Protein AF-K9XNT9-F1 (afdb_monomer_lite)

Secondary structure (DSSP, 8-state):
---TTTT----------GGGTSS--SS---TTTHHHHHHHHHTT-SEEE---HHHHTTTTT-EETTEEEE-HHHHHHHHHHTTSS---

Radius of gyration: 15.67 Å; chains: 1; bounding box: 31×34×38 Å

Sequence (88 aa):
MKDCLRRSRLLTINQKPLNQLLLNLPVEINSKDIPILGGAIAQKCTHLLTGDKKDFGFPFGKRVENVLVVSPKLLAEEMVAKGILNQK

Structure (mmCIF, N/CA/C/O backbone):
data_AF-K9XNT9-F1
#
_entry.id   AF-K9XNT9-F1
#
loop_
_atom_site.group_PDB
_atom_site.id
_atom_site.type_symbol
_atom_site.label_atom_id
_atom_site.label_alt_id
_atom_site.label_comp_id
_atom_site.label_asym_id
_atom_site.label_entity_id
_atom_site.label_seq_id
_atom_site.pdbx_PDB_ins_code
_atom_site.Cartn_x
_atom_site.Cartn_y
_atom_site.Cartn_z
_atom_site.occupancy
_atom_site.B_iso_or_equiv
_atom_site.auth_seq_id
_atom_site.auth_comp_id
_atom_site.auth_asym_id
_atom_site.auth_atom_id
_atom_site.pdbx_PDB_model_num
ATOM 1 N N . MET A 1 1 ? 21.262 -13.614 22.823 1.00 45.97 1 MET A N 1
ATOM 2 C CA . MET A 1 1 ? 20.891 -13.249 21.434 1.00 45.97 1 MET A CA 1
ATOM 3 C C . MET A 1 1 ? 21.111 -14.436 20.483 1.00 45.97 1 MET A C 1
ATOM 5 O O . MET A 1 1 ? 21.891 -14.334 19.549 1.00 45.97 1 MET A O 1
ATOM 9 N N . LYS A 1 2 ? 20.485 -15.598 20.745 1.00 39.12 2 LYS A N 1
ATOM 10 C CA . LYS A 1 2 ? 20.618 -16.811 19.903 1.00 39.12 2 LYS A CA 1
ATOM 11 C C . LYS A 1 2 ? 19.296 -17.576 19.682 1.00 39.12 2 LYS A C 1
ATOM 13 O O . LYS A 1 2 ? 19.284 -18.540 18.931 1.00 39.12 2 LYS A O 1
ATOM 18 N N . ASP A 1 3 ? 18.176 -17.106 20.244 1.00 39.84 3 ASP A N 1
ATOM 19 C CA . ASP A 1 3 ? 16.921 -17.879 20.293 1.00 39.84 3 ASP A CA 1
ATOM 20 C C . ASP A 1 3 ? 15.792 -17.387 19.370 1.00 39.84 3 ASP A C 1
ATOM 22 O O . ASP A 1 3 ? 14.702 -17.950 19.383 1.00 39.84 3 ASP A O 1
ATOM 26 N N . CYS A 1 4 ? 16.023 -16.389 18.510 1.00 39.81 4 CYS A N 1
ATOM 27 C CA . CYS A 1 4 ? 14.958 -15.876 17.631 1.00 39.81 4 CYS A CA 1
ATOM 28 C C . CYS A 1 4 ? 14.690 -16.754 16.388 1.00 39.81 4 CYS A C 1
ATOM 30 O O . CYS A 1 4 ? 13.673 -16.595 15.723 1.00 39.81 4 CYS A O 1
ATOM 32 N N . LEU A 1 5 ? 15.579 -17.702 16.065 1.00 46.09 5 LEU A N 1
ATOM 33 C CA . LEU A 1 5 ? 15.531 -18.464 14.805 1.00 46.09 5 LEU A CA 1
ATOM 34 C C . LEU A 1 5 ? 14.916 -19.870 14.921 1.00 46.09 5 LEU A C 1
ATOM 36 O O . LEU A 1 5 ? 14.853 -20.588 13.930 1.00 46.09 5 LEU A O 1
ATOM 40 N N . ARG A 1 6 ? 14.422 -20.293 16.093 1.00 47.47 6 ARG A N 1
ATOM 41 C CA . ARG A 1 6 ? 13.907 -21.668 16.288 1.00 47.47 6 ARG A CA 1
ATOM 42 C C . ARG A 1 6 ? 12.435 -21.894 15.907 1.00 47.47 6 ARG A C 1
ATOM 44 O O . ARG A 1 6 ? 11.896 -22.959 16.193 1.00 47.47 6 ARG A O 1
ATOM 51 N N . ARG A 1 7 ? 11.768 -20.935 15.255 1.00 48.09 7 ARG A N 1
ATOM 52 C CA . ARG A 1 7 ? 10.365 -21.079 14.804 1.00 48.09 7 ARG A CA 1
ATOM 53 C C . ARG A 1 7 ? 10.102 -20.620 13.368 1.00 48.09 7 ARG A C 1
ATOM 55 O O . ARG A 1 7 ? 8.950 -20.414 13.001 1.00 48.09 7 ARG A O 1
ATOM 62 N N . SER A 1 8 ? 11.120 -20.525 12.517 1.00 42.38 8 SER A N 1
ATOM 63 C CA . SER A 1 8 ? 10.886 -20.484 11.072 1.00 42.38 8 SER A CA 1
ATOM 64 C C . SER A 1 8 ? 10.641 -21.910 10.579 1.00 42.38 8 SER A C 1
ATOM 66 O O . SER A 1 8 ? 11.528 -22.587 10.066 1.00 42.38 8 SER A O 1
ATOM 68 N N . ARG A 1 9 ? 9.402 -22.391 10.741 1.00 41.28 9 ARG A N 1
ATOM 69 C CA . ARG A 1 9 ? 8.893 -23.460 9.879 1.00 41.28 9 ARG A CA 1
ATOM 70 C C . ARG A 1 9 ? 9.065 -22.930 8.460 1.00 41.28 9 ARG A C 1
ATOM 72 O O . ARG A 1 9 ? 8.359 -21.997 8.087 1.00 41.28 9 ARG A O 1
ATOM 79 N N . LEU A 1 10 ? 10.071 -23.434 7.742 1.00 45.44 10 LEU A N 1
ATOM 80 C CA . LEU A 1 10 ? 10.315 -23.105 6.345 1.00 45.44 10 LEU A CA 1
ATOM 81 C C . LEU A 1 10 ? 8.972 -23.261 5.629 1.00 45.44 10 LEU A C 1
ATOM 83 O O . LEU A 1 10 ? 8.464 -24.372 5.485 1.00 45.44 10 LEU A O 1
ATOM 87 N N . LEU A 1 11 ? 8.359 -22.143 5.245 1.00 45.25 11 LEU A N 1
ATOM 88 C CA . LEU A 1 11 ? 7.305 -22.160 4.254 1.00 45.25 11 LEU A CA 1
ATOM 89 C C . LEU A 1 11 ? 8.021 -22.583 2.979 1.00 45.25 11 LEU A C 1
ATOM 91 O O . LEU A 1 11 ? 8.685 -21.774 2.335 1.00 45.25 11 LEU A O 1
ATOM 95 N N . THR A 1 12 ? 7.980 -23.877 2.674 1.00 38.81 12 THR A N 1
ATOM 96 C CA . THR A 1 12 ? 8.398 -24.406 1.382 1.00 38.81 12 THR A CA 1
ATOM 97 C C . THR A 1 12 ? 7.414 -23.855 0.361 1.00 38.81 12 THR A C 1
ATOM 99 O O . THR A 1 12 ? 6.410 -24.478 0.025 1.00 38.81 12 THR A O 1
ATOM 102 N N . ILE A 1 13 ? 7.657 -22.620 -0.074 1.00 52.84 13 ILE A N 1
ATOM 103 C CA . ILE A 1 13 ? 6.995 -22.045 -1.231 1.00 52.84 13 ILE A CA 1
ATOM 104 C C . ILE A 1 13 ? 7.419 -22.946 -2.384 1.00 52.84 13 ILE A C 1
ATOM 106 O O . ILE A 1 13 ? 8.606 -23.105 -2.664 1.00 52.84 13 ILE A O 1
ATOM 110 N N . ASN A 1 14 ? 6.442 -23.608 -2.987 1.00 43.59 14 ASN A N 1
ATOM 111 C CA . ASN A 1 14 ? 6.609 -24.435 -4.166 1.00 43.59 14 ASN A CA 1
ATOM 112 C C . ASN A 1 14 ? 7.027 -23.492 -5.313 1.00 43.59 14 ASN A C 1
ATOM 114 O O . ASN A 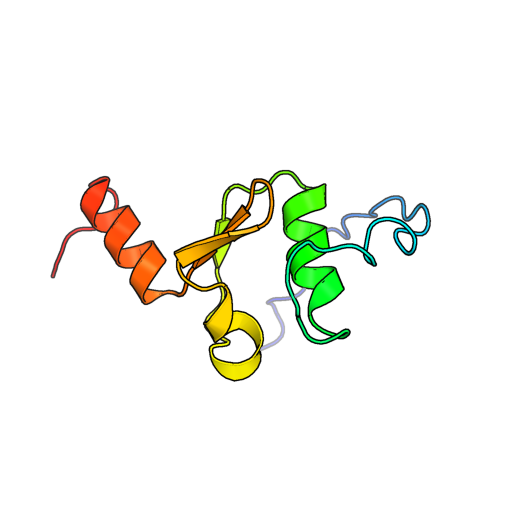1 14 ? 6.182 -22.870 -5.956 1.00 43.59 14 ASN A O 1
ATOM 118 N N . GLN A 1 15 ? 8.334 -23.259 -5.465 1.00 50.81 15 GLN A N 1
ATOM 119 C CA . GLN A 1 15 ? 8.914 -22.282 -6.390 1.00 50.81 15 GLN A CA 1
ATOM 120 C C . GLN A 1 15 ? 8.760 -22.786 -7.833 1.00 50.81 15 GLN A C 1
ATOM 122 O O . GLN A 1 15 ? 9.697 -23.304 -8.435 1.00 50.81 15 GLN A O 1
ATOM 127 N N . LYS A 1 16 ? 7.577 -22.600 -8.428 1.00 47.16 16 LYS A N 1
ATOM 128 C CA . LYS A 1 16 ? 7.515 -22.363 -9.876 1.00 47.16 16 LYS A CA 1
ATOM 129 C C . LYS A 1 16 ? 8.304 -21.070 -10.117 1.00 47.16 16 LYS A C 1
ATOM 131 O O . LYS A 1 16 ? 8.068 -20.123 -9.365 1.00 47.16 16 LYS A O 1
ATOM 136 N N . PRO A 1 17 ? 9.244 -21.001 -11.078 1.00 43.03 17 PRO A N 1
ATOM 137 C CA . PRO A 1 17 ? 10.102 -19.833 -11.221 1.00 43.03 17 PRO A CA 1
ATOM 138 C C . PRO A 1 17 ? 9.234 -18.600 -11.483 1.00 43.03 17 PRO A C 1
ATOM 140 O O . PRO A 1 17 ? 8.680 -18.423 -12.566 1.00 43.03 17 PRO A O 1
ATOM 143 N N . LEU A 1 18 ? 9.112 -17.749 -10.463 1.00 50.84 18 LEU A N 1
ATOM 144 C CA . LEU A 1 18 ? 8.303 -16.530 -10.451 1.00 50.84 18 LEU A CA 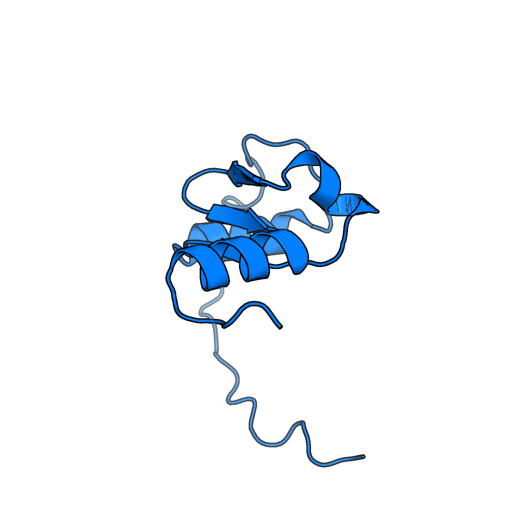1
ATOM 145 C C . LEU A 1 18 ? 8.934 -15.427 -11.323 1.00 50.84 18 LEU A C 1
ATOM 147 O O . LEU A 1 18 ? 8.522 -14.283 -11.267 1.00 50.84 18 LEU A O 1
ATOM 151 N N . ASN A 1 19 ? 9.941 -15.731 -12.142 1.00 47.34 19 ASN A N 1
ATOM 152 C CA . ASN A 1 19 ? 10.655 -14.724 -12.930 1.00 47.34 19 ASN A CA 1
ATOM 153 C C . ASN A 1 19 ? 9.753 -13.994 -13.933 1.00 47.34 19 ASN A C 1
ATOM 155 O O . ASN A 1 19 ? 10.011 -12.842 -14.258 1.00 47.34 19 ASN A O 1
ATOM 159 N N . GLN A 1 20 ? 8.679 -14.633 -14.399 1.00 45.81 20 GLN A N 1
ATOM 160 C CA . GLN A 1 20 ? 7.819 -14.065 -15.439 1.00 45.81 20 GLN A CA 1
ATOM 161 C C . GLN A 1 20 ? 6.703 -13.160 -14.890 1.00 45.81 20 GLN A C 1
ATOM 163 O O . GLN A 1 20 ? 6.188 -12.322 -15.621 1.00 45.81 20 GLN A O 1
ATOM 168 N N . LEU A 1 21 ? 6.359 -13.285 -13.601 1.00 51.19 21 LEU A N 1
ATOM 169 C CA . LEU A 1 21 ? 5.369 -12.429 -12.927 1.00 51.19 21 LEU A CA 1
ATOM 170 C C . LEU A 1 21 ? 5.982 -11.151 -12.338 1.00 51.19 21 LEU A C 1
ATOM 172 O O . LEU A 1 21 ? 5.258 -10.209 -12.040 1.00 51.19 21 LEU A O 1
ATOM 176 N N . LEU A 1 22 ? 7.303 -11.122 -12.157 1.00 52.62 22 LEU A N 1
ATOM 177 C CA . LEU A 1 22 ? 7.999 -10.042 -11.461 1.00 52.62 22 LEU A CA 1
ATOM 178 C C . LEU A 1 22 ? 8.284 -8.817 -12.345 1.00 52.62 22 LEU A C 1
ATOM 180 O O . LEU A 1 22 ? 8.486 -7.732 -11.819 1.00 52.62 22 LEU A O 1
ATOM 184 N N . LEU A 1 23 ? 8.307 -8.951 -13.671 1.00 55.69 23 LEU A N 1
ATOM 185 C CA . LEU A 1 23 ? 8.973 -7.952 -14.517 1.00 55.69 23 LEU A CA 1
ATOM 186 C C . LEU A 1 23 ? 8.101 -6.778 -14.988 1.00 55.69 23 LEU A C 1
ATOM 188 O O . LEU A 1 23 ? 8.659 -5.772 -15.410 1.00 55.69 23 LEU A O 1
ATOM 192 N N . ASN A 1 24 ? 6.772 -6.852 -14.862 1.00 63.34 24 ASN A N 1
ATOM 193 C CA . ASN A 1 24 ? 5.870 -5.805 -15.361 1.00 63.34 24 ASN A CA 1
ATOM 194 C C . ASN A 1 24 ? 5.042 -5.179 -14.232 1.00 63.34 24 ASN A C 1
ATOM 196 O O . ASN A 1 24 ? 3.813 -5.217 -14.249 1.00 63.34 24 ASN A O 1
ATOM 200 N N . LEU A 1 25 ? 5.712 -4.610 -13.231 1.00 71.00 25 LEU A N 1
ATOM 201 C CA . LEU A 1 25 ? 5.044 -3.721 -12.281 1.00 71.00 25 LEU A CA 1
ATOM 202 C C . LEU A 1 25 ? 4.649 -2.419 -13.003 1.00 71.00 25 LEU A C 1
ATOM 204 O O . LEU A 1 25 ? 5.483 -1.856 -13.711 1.00 71.00 25 LEU A O 1
ATOM 208 N N . PRO A 1 26 ? 3.433 -1.879 -12.801 1.00 75.88 26 PRO A N 1
ATOM 209 C CA . PRO A 1 26 ? 3.008 -0.608 -13.401 1.00 75.88 26 PRO A CA 1
ATOM 210 C C . PRO A 1 26 ? 3.653 0.614 -12.712 1.00 75.88 26 PRO A C 1
ATOM 212 O O . PRO A 1 26 ? 3.099 1.712 -12.717 1.00 75.88 26 PRO A O 1
ATOM 215 N N . VAL A 1 27 ? 4.806 0.423 -12.067 1.00 81.69 27 VAL A N 1
ATOM 216 C CA . VAL A 1 27 ? 5.558 1.447 -11.348 1.00 81.69 27 VAL A CA 1
ATOM 217 C C . VAL A 1 27 ? 7.050 1.229 -11.564 1.00 81.69 27 VAL A C 1
ATOM 219 O O . VAL A 1 27 ? 7.541 0.103 -11.510 1.00 81.69 27 VAL A O 1
ATOM 222 N N . GLU A 1 28 ? 7.770 2.323 -11.788 1.00 84.56 28 GLU A N 1
ATOM 223 C CA . GLU A 1 28 ? 9.225 2.307 -11.840 1.00 84.56 28 GLU A CA 1
ATOM 224 C C . GLU A 1 28 ? 9.776 2.112 -10.422 1.00 84.56 28 GLU A C 1
ATOM 226 O O . GLU A 1 28 ? 9.558 2.935 -9.529 1.00 84.56 28 GLU A O 1
ATOM 231 N N . ILE A 1 29 ? 10.445 0.983 -10.200 1.00 84.62 29 ILE A N 1
ATOM 232 C CA . ILE A 1 29 ? 11.081 0.630 -8.933 1.00 84.62 29 ILE A CA 1
ATOM 233 C C . ILE A 1 29 ? 12.391 -0.106 -9.218 1.00 84.62 29 ILE A C 1
ATOM 235 O O . ILE A 1 29 ? 12.523 -0.774 -10.247 1.00 84.62 29 ILE A O 1
ATOM 239 N N . ASN A 1 30 ? 13.371 0.004 -8.320 1.00 86.19 30 ASN A N 1
ATOM 240 C CA . ASN A 1 30 ? 14.648 -0.679 -8.501 1.00 86.19 30 ASN A CA 1
ATOM 241 C C . ASN A 1 30 ? 14.448 -2.194 -8.620 1.00 86.19 30 ASN A C 1
ATOM 243 O O . ASN A 1 30 ? 13.647 -2.798 -7.904 1.00 86.19 30 ASN A O 1
ATOM 247 N N . SER A 1 31 ? 15.267 -2.833 -9.453 1.00 84.50 31 SER A N 1
ATOM 248 C CA . SER A 1 31 ? 15.194 -4.276 -9.711 1.00 84.50 31 SER A CA 1
ATOM 249 C C . SER A 1 31 ? 15.289 -5.141 -8.450 1.00 84.50 31 SER A C 1
ATOM 251 O O . SER A 1 31 ? 14.662 -6.196 -8.376 1.00 84.50 31 SER A O 1
ATOM 253 N N . LYS A 1 32 ? 16.026 -4.681 -7.432 1.00 85.88 32 LYS A N 1
ATOM 254 C CA . LYS A 1 32 ? 16.149 -5.360 -6.132 1.00 85.88 32 LYS A CA 1
ATOM 255 C C . LYS A 1 32 ? 14.848 -5.366 -5.313 1.00 85.88 32 LYS A C 1
ATOM 257 O O . LYS A 1 32 ? 14.659 -6.256 -4.490 1.00 85.88 32 LYS A O 1
ATOM 262 N N . ASP A 1 33 ? 13.965 -4.399 -5.546 1.00 89.81 33 ASP A N 1
ATOM 263 C CA . ASP A 1 33 ? 12.752 -4.154 -4.758 1.00 89.81 33 ASP A CA 1
ATOM 264 C C . ASP A 1 33 ? 11.499 -4.745 -5.424 1.00 89.81 33 ASP A C 1
ATOM 266 O O . ASP A 1 33 ? 10.497 -5.021 -4.759 1.00 89.81 33 ASP A O 1
ATOM 270 N N . ILE A 1 34 ? 11.584 -5.034 -6.727 1.00 89.12 34 ILE A N 1
ATOM 271 C CA . ILE A 1 34 ? 10.594 -5.792 -7.501 1.00 89.12 34 ILE A CA 1
ATOM 272 C C . ILE A 1 34 ? 10.090 -7.055 -6.773 1.00 89.12 34 ILE A C 1
ATOM 274 O O . ILE A 1 34 ? 8.873 -7.201 -6.647 1.00 89.12 34 ILE A O 1
ATOM 278 N N . PRO A 1 35 ? 10.940 -7.975 -6.264 1.00 89.81 35 PRO A N 1
ATOM 279 C CA . PRO A 1 35 ? 10.456 -9.183 -5.590 1.00 89.81 35 PRO A CA 1
ATOM 280 C C . PRO A 1 35 ? 9.667 -8.902 -4.306 1.00 89.81 35 PRO A C 1
ATOM 282 O O . PRO A 1 35 ? 8.802 -9.697 -3.942 1.00 89.81 35 PRO A O 1
ATOM 285 N N . ILE A 1 36 ? 9.915 -7.773 -3.638 1.00 92.25 36 ILE A N 1
ATOM 286 C CA . ILE A 1 36 ? 9.196 -7.382 -2.419 1.00 92.25 36 ILE A CA 1
ATOM 287 C C . ILE A 1 36 ? 7.763 -6.975 -2.780 1.00 92.25 36 ILE A C 1
ATOM 289 O O . ILE A 1 36 ? 6.799 -7.525 -2.241 1.00 92.25 36 ILE A O 1
ATOM 293 N N . LEU A 1 37 ? 7.615 -6.048 -3.732 1.00 90.62 37 LEU A N 1
ATOM 294 C CA . LEU A 1 37 ? 6.304 -5.566 -4.169 1.00 90.62 37 LEU A CA 1
ATOM 295 C C . LEU A 1 37 ? 5.528 -6.642 -4.939 1.00 90.62 37 LEU A C 1
ATOM 297 O O . LEU A 1 37 ? 4.349 -6.873 -4.668 1.00 90.62 37 LEU A O 1
ATOM 301 N N . GLY A 1 38 ? 6.203 -7.358 -5.837 1.00 90.25 38 GLY A N 1
ATOM 302 C CA . GLY A 1 38 ? 5.635 -8.476 -6.584 1.00 90.25 38 GLY A CA 1
ATOM 303 C C . GLY A 1 38 ? 5.173 -9.613 -5.672 1.00 90.25 38 GLY A C 1
ATOM 304 O O . GLY A 1 38 ? 4.106 -10.178 -5.898 1.00 90.25 38 GLY A O 1
ATOM 305 N N . GLY A 1 39 ? 5.908 -9.903 -4.593 1.00 89.69 39 GLY A N 1
ATOM 306 C CA . GLY A 1 39 ? 5.481 -10.859 -3.571 1.00 89.69 39 GLY A CA 1
ATOM 307 C C . GLY A 1 39 ? 4.183 -10.438 -2.876 1.00 89.69 39 GLY A C 1
ATOM 308 O O . GLY A 1 39 ? 3.261 -11.246 -2.762 1.00 89.69 39 GLY A O 1
ATOM 309 N N . ALA A 1 40 ? 4.074 -9.168 -2.474 1.00 93.50 40 ALA A N 1
ATOM 310 C CA . ALA A 1 40 ? 2.858 -8.634 -1.856 1.00 93.50 40 ALA A CA 1
ATOM 311 C C . ALA A 1 40 ? 1.642 -8.711 -2.800 1.00 93.50 40 ALA A C 1
ATOM 313 O O . ALA A 1 40 ? 0.549 -9.098 -2.376 1.00 9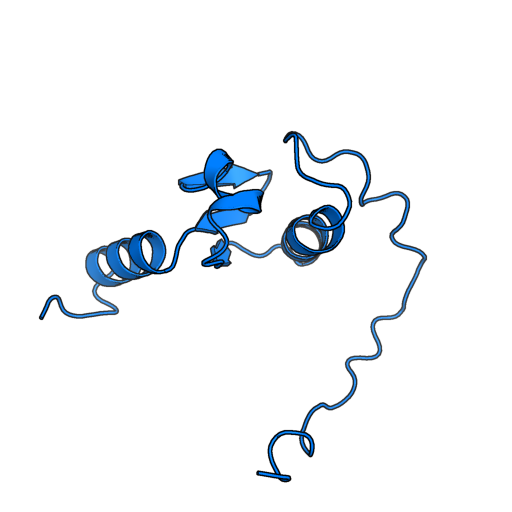3.50 40 ALA A O 1
ATOM 314 N N . ILE A 1 41 ? 1.835 -8.403 -4.086 1.00 91.88 41 ILE A N 1
ATOM 315 C CA . ILE A 1 41 ? 0.789 -8.517 -5.113 1.00 91.88 41 ILE A CA 1
ATOM 316 C C . ILE A 1 41 ? 0.394 -9.984 -5.311 1.00 91.88 41 ILE A C 1
ATOM 318 O O . ILE A 1 41 ? -0.785 -10.324 -5.215 1.00 91.88 41 ILE A O 1
ATOM 322 N N . ALA A 1 42 ? 1.369 -10.877 -5.510 1.00 88.38 42 ALA A N 1
ATOM 323 C CA . ALA A 1 42 ? 1.133 -12.301 -5.748 1.00 88.38 42 ALA A CA 1
ATOM 324 C C . ALA A 1 42 ? 0.394 -12.986 -4.585 1.00 88.38 42 ALA A C 1
ATOM 326 O O . ALA A 1 42 ? -0.397 -13.902 -4.807 1.00 88.38 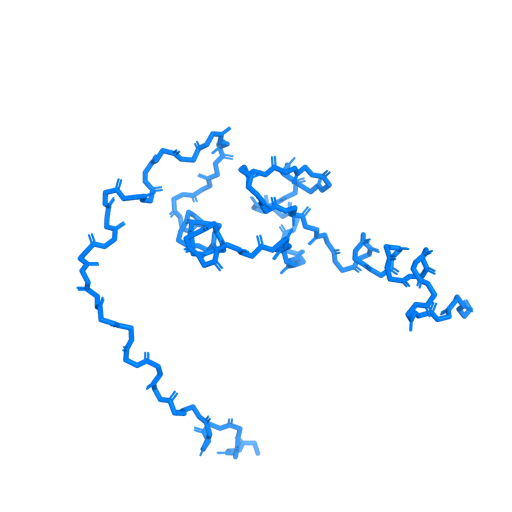42 ALA A O 1
ATOM 327 N N . GLN A 1 43 ? 0.621 -12.529 -3.350 1.00 91.69 43 GLN A N 1
ATOM 328 C CA . GLN A 1 43 ? -0.073 -13.015 -2.153 1.00 91.69 43 GLN A CA 1
ATOM 329 C C . GLN A 1 43 ? -1.374 -12.260 -1.844 1.00 91.69 43 GLN A C 1
ATOM 331 O O . GLN A 1 43 ? -1.989 -12.497 -0.805 1.00 91.69 43 GLN A O 1
ATOM 336 N N . LYS A 1 44 ? -1.824 -11.374 -2.742 1.00 91.69 44 LYS A N 1
ATOM 337 C CA . LYS A 1 44 ? -3.062 -10.592 -2.605 1.00 91.69 44 LYS A CA 1
ATOM 338 C C . LYS A 1 44 ? -3.115 -9.770 -1.311 1.00 91.69 44 LYS A C 1
ATOM 340 O O . LYS A 1 44 ? -4.179 -9.599 -0.714 1.00 91.69 44 LYS A O 1
ATOM 345 N N . CYS A 1 45 ? -1.971 -9.262 -0.859 1.00 95.75 45 CYS A N 1
ATOM 346 C CA . CYS A 1 45 ? -1.916 -8.397 0.312 1.00 95.75 45 CYS A CA 1
ATOM 347 C C . CYS A 1 45 ? -2.687 -7.094 0.058 1.00 95.75 45 CYS A C 1
ATOM 349 O O . CYS A 1 45 ? -2.792 -6.615 -1.069 1.00 95.75 45 CYS A O 1
ATOM 351 N N . THR A 1 46 ? -3.210 -6.488 1.121 1.00 9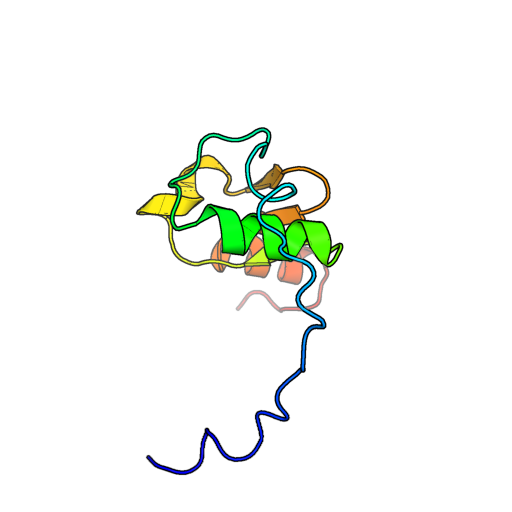6.56 46 THR A N 1
ATOM 352 C CA . THR A 1 46 ? -3.871 -5.177 1.030 1.00 96.56 46 THR A CA 1
ATOM 353 C C . THR A 1 46 ? -2.893 -4.021 1.225 1.00 96.56 46 THR A C 1
ATOM 355 O O . THR A 1 46 ? -3.145 -2.926 0.721 1.00 96.56 46 THR A O 1
ATOM 358 N N . HIS A 1 47 ? -1.780 -4.272 1.923 1.00 97.69 47 HIS A N 1
ATOM 359 C CA . HIS A 1 47 ? -0.768 -3.284 2.287 1.00 97.69 47 HIS A CA 1
ATOM 360 C C . HIS A 1 47 ? 0.644 -3.853 2.142 1.00 97.69 47 HIS A C 1
ATOM 362 O O . HIS A 1 47 ? 0.885 -5.016 2.472 1.00 97.69 47 HIS A O 1
ATOM 368 N N . LEU A 1 48 ? 1.576 -3.002 1.717 1.00 97.19 48 LEU A N 1
ATOM 369 C CA . LEU A 1 48 ? 3.015 -3.191 1.876 1.00 97.19 48 LEU A CA 1
ATOM 370 C C . LEU A 1 48 ? 3.524 -2.106 2.827 1.00 97.19 48 LEU A C 1
ATOM 372 O O . LEU A 1 48 ? 3.615 -0.939 2.450 1.00 97.19 48 LEU A O 1
ATOM 376 N N . LEU A 1 49 ? 3.839 -2.494 4.061 1.00 97.44 49 LEU A N 1
ATOM 377 C CA . LEU A 1 49 ? 4.440 -1.608 5.055 1.00 97.44 49 LEU A CA 1
ATOM 378 C C . LEU A 1 49 ? 5.960 -1.584 4.880 1.00 97.44 49 LEU A C 1
ATOM 380 O O . LEU A 1 49 ? 6.608 -2.621 5.011 1.00 97.44 49 LEU A O 1
ATOM 384 N N . THR A 1 50 ? 6.540 -0.405 4.656 1.00 95.69 50 THR A N 1
ATOM 385 C CA . THR A 1 50 ? 7.999 -0.234 4.644 1.00 95.69 50 THR A CA 1
ATOM 386 C C . THR A 1 50 ? 8.423 1.159 5.106 1.00 95.69 50 THR A C 1
ATOM 388 O O . THR A 1 50 ? 7.769 2.157 4.823 1.00 95.69 50 THR A O 1
ATOM 391 N N . GLY A 1 51 ? 9.536 1.233 5.839 1.00 95.88 51 GLY A N 1
ATOM 392 C CA . GLY A 1 51 ? 10.187 2.497 6.207 1.00 95.88 51 GLY A CA 1
ATOM 393 C C . GLY A 1 51 ? 11.164 3.018 5.149 1.00 95.88 51 GLY A C 1
ATOM 394 O O . GLY A 1 51 ? 11.723 4.100 5.325 1.00 95.88 51 GLY A O 1
ATOM 395 N N . ASP A 1 52 ? 11.387 2.265 4.070 1.00 94.00 52 ASP A N 1
ATOM 396 C CA . ASP A 1 52 ? 12.363 2.608 3.039 1.00 94.00 52 ASP A CA 1
ATOM 397 C C . ASP A 1 52 ? 11.847 3.715 2.115 1.00 94.00 52 ASP A C 1
ATOM 399 O O . ASP A 1 52 ? 11.275 3.487 1.051 1.00 94.00 52 ASP A O 1
ATOM 403 N N . LYS A 1 53 ? 12.054 4.959 2.538 1.00 91.69 53 LYS A N 1
ATOM 404 C CA . LYS A 1 53 ? 11.680 6.132 1.748 1.00 91.69 53 LYS A CA 1
ATOM 405 C C . LYS A 1 53 ? 12.553 6.309 0.503 1.00 91.69 53 LYS A C 1
ATOM 407 O O . LYS A 1 53 ? 12.105 6.952 -0.443 1.00 91.69 53 LYS A O 1
ATOM 412 N N . LYS A 1 54 ? 13.789 5.803 0.503 1.00 91.38 54 LYS A N 1
ATOM 413 C CA . LYS A 1 54 ? 14.707 6.000 -0.623 1.00 91.38 54 LYS A CA 1
ATOM 414 C C . LYS A 1 54 ? 14.201 5.238 -1.841 1.00 91.38 54 LYS A C 1
ATOM 416 O O . LYS A 1 54 ? 14.124 5.821 -2.917 1.00 91.38 54 LYS A O 1
ATOM 421 N N . ASP A 1 55 ? 13.810 3.986 -1.630 1.00 88.38 55 ASP A N 1
ATOM 422 C CA . ASP A 1 55 ? 13.471 3.086 -2.728 1.00 88.38 55 ASP A CA 1
ATOM 423 C C . ASP A 1 55 ? 11.947 2.930 -2.929 1.00 88.38 55 ASP A C 1
ATOM 425 O O . ASP A 1 55 ? 11.491 2.745 -4.055 1.00 88.38 55 ASP A O 1
ATOM 429 N N . PHE A 1 56 ? 11.132 3.114 -1.878 1.00 91.31 56 PHE A N 1
ATOM 430 C CA . PHE A 1 56 ? 9.660 3.048 -1.944 1.00 91.31 56 PHE A CA 1
ATOM 431 C C . PHE A 1 56 ? 8.955 4.386 -1.683 1.00 91.31 56 PHE A C 1
ATOM 433 O O . PHE A 1 56 ? 7.725 4.439 -1.637 1.00 91.31 56 PHE A O 1
ATOM 440 N N . GLY A 1 57 ? 9.687 5.494 -1.544 1.00 86.81 57 GLY A N 1
ATOM 441 C CA . GLY A 1 57 ? 9.077 6.795 -1.255 1.00 86.81 57 GLY A CA 1
ATOM 442 C C . GLY A 1 57 ? 8.097 7.270 -2.331 1.00 86.81 57 GLY A C 1
ATOM 443 O O . GLY A 1 57 ? 7.062 7.844 -2.002 1.00 86.81 57 GLY A O 1
ATOM 444 N N . PHE A 1 58 ? 8.388 7.005 -3.607 1.00 88.50 58 PHE A N 1
ATOM 445 C CA . PHE A 1 58 ? 7.525 7.393 -4.728 1.00 88.50 58 PHE A CA 1
ATOM 446 C C . PHE A 1 58 ? 6.132 6.726 -4.712 1.00 88.50 58 PHE A C 1
ATOM 448 O O . PHE A 1 58 ? 5.142 7.426 -4.976 1.00 88.50 58 PHE A O 1
ATOM 455 N N . PRO A 1 59 ? 6.011 5.415 -4.418 1.00 88.75 59 PRO A N 1
ATOM 456 C CA . PRO A 1 59 ? 4.713 4.764 -4.265 1.00 88.75 59 PRO A CA 1
ATOM 457 C C . PRO A 1 59 ? 4.035 4.949 -2.895 1.00 88.75 59 PRO A C 1
ATOM 459 O O . PRO A 1 59 ? 2.917 4.467 -2.741 1.00 88.75 59 PRO A O 1
ATOM 462 N N . PHE A 1 60 ? 4.621 5.635 -1.904 1.00 94.00 60 PHE A N 1
ATOM 463 C CA . PHE A 1 60 ? 3.937 5.846 -0.616 1.00 94.00 60 PHE A CA 1
ATOM 464 C C . PHE A 1 60 ? 2.566 6.516 -0.776 1.00 94.00 60 PHE A C 1
ATOM 466 O O . PHE A 1 60 ? 2.417 7.520 -1.471 1.00 94.00 60 PHE A O 1
ATOM 473 N N . GLY A 1 61 ? 1.559 5.944 -0.111 1.00 94.06 61 GLY A N 1
ATOM 474 C CA . GLY A 1 61 ? 0.162 6.371 -0.197 1.00 94.06 61 GLY A CA 1
ATOM 475 C C . GLY A 1 61 ? -0.531 5.985 -1.508 1.00 94.06 61 GLY A C 1
ATOM 476 O O . GLY A 1 61 ? -1.709 6.291 -1.677 1.00 94.06 61 GLY A O 1
ATOM 477 N N . LYS A 1 62 ? 0.162 5.308 -2.432 1.00 94.50 62 LYS A N 1
ATOM 478 C CA . LYS A 1 62 ? -0.387 4.864 -3.717 1.00 94.50 62 LYS A CA 1
ATOM 479 C C . LYS A 1 62 ? -0.634 3.363 -3.709 1.00 94.50 62 LYS A C 1
ATOM 481 O O . LYS A 1 62 ? 0.071 2.589 -3.056 1.00 94.50 62 LYS A O 1
ATOM 486 N N . ARG A 1 63 ? -1.648 2.951 -4.471 1.00 94.94 63 ARG A N 1
ATOM 487 C CA . ARG A 1 63 ? -1.878 1.542 -4.779 1.00 94.94 63 ARG A CA 1
ATOM 488 C C . ARG A 1 63 ? -1.089 1.152 -6.019 1.00 94.94 63 ARG A C 1
ATOM 490 O O . ARG A 1 63 ? -1.133 1.858 -7.022 1.00 94.94 63 ARG A O 1
ATOM 497 N N . VAL A 1 64 ? -0.403 0.022 -5.931 1.00 92.50 64 VAL A N 1
ATOM 498 C CA . VAL A 1 64 ? 0.145 -0.700 -7.079 1.00 92.50 64 VAL A CA 1
ATOM 499 C C . VAL A 1 64 ? -0.634 -2.005 -7.142 1.00 92.50 64 VAL A C 1
ATOM 501 O O . VAL A 1 64 ? -0.569 -2.806 -6.207 1.00 92.50 64 VAL A O 1
ATOM 504 N N . GLU A 1 65 ? -1.440 -2.175 -8.190 1.00 91.31 65 GLU A N 1
ATOM 505 C CA . GLU A 1 65 ? -2.470 -3.220 -8.243 1.00 91.31 65 GLU A CA 1
ATOM 506 C C . GLU A 1 65 ? -3.373 -3.172 -6.985 1.00 91.31 65 GLU A C 1
ATOM 508 O O . GLU A 1 65 ? -3.955 -2.135 -6.652 1.00 91.31 65 GLU A O 1
ATOM 513 N N . ASN A 1 66 ? -3.478 -4.276 -6.242 1.00 91.75 66 ASN A N 1
ATOM 514 C CA . ASN A 1 66 ? -4.270 -4.393 -5.015 1.00 91.75 66 ASN A CA 1
ATOM 515 C C . ASN A 1 66 ? -3.531 -3.953 -3.734 1.00 91.75 66 ASN A C 1
ATOM 517 O O . ASN A 1 66 ? -4.143 -3.925 -2.662 1.00 91.75 66 ASN A O 1
ATOM 521 N N . VAL A 1 67 ? -2.245 -3.601 -3.815 1.00 96.25 67 VAL A N 1
ATOM 522 C CA . VAL A 1 67 ? -1.388 -3.346 -2.646 1.00 96.25 67 VAL A CA 1
ATOM 523 C C . VAL A 1 67 ? -1.216 -1.846 -2.421 1.00 96.25 67 VAL A C 1
ATOM 525 O O . VAL A 1 67 ? -0.685 -1.146 -3.279 1.00 96.25 67 VAL A O 1
ATOM 528 N N . LEU A 1 68 ? -1.621 -1.339 -1.252 1.00 97.25 68 LEU A N 1
ATOM 529 C CA . LEU A 1 68 ? -1.307 0.028 -0.820 1.00 97.25 68 LEU A CA 1
ATOM 530 C C . LEU A 1 68 ? 0.096 0.068 -0.200 1.00 97.25 68 LEU A C 1
ATOM 532 O O . LEU A 1 68 ? 0.339 -0.589 0.814 1.00 97.25 68 LEU A O 1
ATOM 536 N N . VAL A 1 69 ? 1.019 0.837 -0.776 1.00 96.62 69 VAL A N 1
ATOM 537 C CA . VAL A 1 69 ? 2.359 0.998 -0.193 1.00 96.62 69 VAL A CA 1
ATOM 538 C C . VAL A 1 69 ? 2.308 2.095 0.869 1.00 96.62 69 VAL A C 1
ATOM 540 O O . VAL A 1 69 ? 1.938 3.234 0.582 1.00 96.62 69 VAL A O 1
ATOM 543 N N . VAL A 1 70 ? 2.671 1.765 2.108 1.00 97.88 70 VAL A N 1
ATOM 544 C CA . VAL A 1 70 ? 2.550 2.667 3.262 1.00 97.88 70 VAL A CA 1
ATOM 545 C C . VAL A 1 70 ? 3.845 2.750 4.058 1.00 97.88 70 VAL A C 1
ATOM 547 O O . VAL A 1 70 ? 4.547 1.761 4.263 1.00 97.88 70 VAL A O 1
ATOM 550 N N . SER A 1 71 ? 4.125 3.951 4.562 1.00 97.50 71 SER A N 1
ATOM 551 C CA . SER A 1 71 ? 5.119 4.149 5.615 1.00 97.50 71 SER A CA 1
ATOM 552 C C . SER A 1 71 ? 4.533 3.788 6.989 1.00 97.50 71 SER A C 1
ATOM 554 O O . SER A 1 71 ? 3.306 3.765 7.132 1.00 97.50 71 SER A O 1
ATOM 556 N N . PRO A 1 72 ? 5.362 3.581 8.033 1.00 96.38 72 PRO A N 1
ATOM 557 C CA . PRO A 1 72 ? 4.865 3.377 9.395 1.00 96.38 72 PRO A CA 1
ATOM 558 C C . PRO A 1 72 ? 3.932 4.489 9.873 1.00 96.38 72 PRO A C 1
ATOM 560 O O . PRO A 1 72 ? 2.934 4.207 10.527 1.00 96.38 72 PRO A O 1
ATOM 563 N N . LYS A 1 73 ? 4.221 5.743 9.498 1.00 95.56 73 LYS A N 1
ATOM 564 C CA . LYS A 1 73 ? 3.368 6.889 9.820 1.00 95.56 73 LYS A CA 1
ATOM 565 C C . LYS A 1 73 ? 1.993 6.766 9.157 1.00 95.56 73 LYS A C 1
ATOM 567 O O . LYS A 1 73 ? 0.993 6.857 9.853 1.00 95.56 73 LYS A O 1
ATOM 572 N N . LEU A 1 74 ? 1.953 6.500 7.848 1.00 96.38 74 LEU A N 1
ATOM 573 C CA . LEU A 1 74 ? 0.694 6.374 7.101 1.00 96.38 74 LEU A CA 1
ATOM 574 C C . LEU A 1 74 ? -0.169 5.221 7.628 1.00 96.38 74 LEU A C 1
ATOM 576 O O . LEU A 1 74 ? -1.373 5.384 7.801 1.00 96.38 74 LEU A O 1
ATOM 580 N N . LEU A 1 75 ? 0.443 4.070 7.929 1.00 97.12 75 LEU A N 1
ATOM 581 C CA . LEU A 1 75 ? -0.297 2.946 8.500 1.00 97.12 75 LEU A CA 1
ATOM 582 C C . LEU A 1 75 ? -0.822 3.274 9.903 1.00 97.12 75 LEU A C 1
ATOM 584 O O . LEU A 1 75 ? -1.959 2.939 10.219 1.00 97.12 75 LEU A O 1
ATOM 588 N N . ALA A 1 76 ? -0.025 3.941 10.743 1.00 96.50 76 ALA A N 1
ATOM 589 C CA . ALA A 1 76 ? -0.470 4.355 12.070 1.00 96.50 76 ALA A CA 1
ATOM 590 C C . ALA A 1 76 ? -1.651 5.338 11.996 1.00 96.50 76 ALA A C 1
ATOM 592 O O . ALA A 1 76 ? -2.624 5.169 12.727 1.00 96.50 76 ALA A O 1
ATOM 593 N N . GLU A 1 77 ? -1.600 6.315 11.087 1.00 96.19 77 GLU A N 1
ATOM 594 C CA . GLU A 1 77 ? -2.702 7.253 10.829 1.00 96.19 77 GLU A CA 1
ATOM 595 C C . GLU A 1 77 ? -3.978 6.516 10.391 1.00 96.19 77 GLU A C 1
ATOM 597 O O . GLU A 1 77 ? -5.058 6.783 10.919 1.00 96.19 77 GLU A O 1
ATOM 602 N N . GLU A 1 78 ? -3.861 5.529 9.498 1.00 95.69 78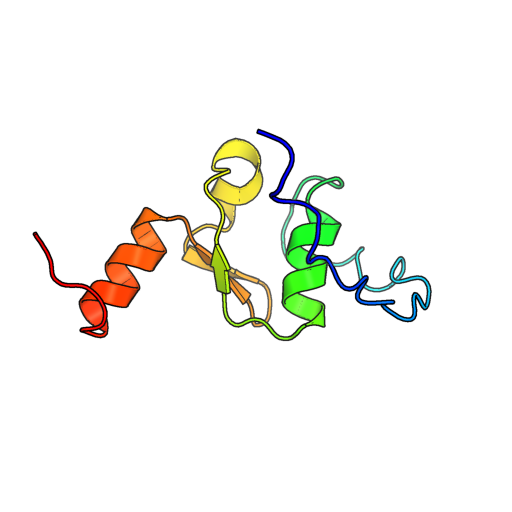 GLU A N 1
ATOM 603 C CA . GLU A 1 78 ? -4.989 4.686 9.087 1.00 95.69 78 GLU A CA 1
ATOM 604 C C . GLU A 1 78 ? -5.555 3.863 10.255 1.00 95.69 78 GLU A C 1
ATOM 606 O O . GLU A 1 78 ? -6.771 3.767 10.431 1.00 95.69 78 GLU A O 1
ATOM 611 N N . MET A 1 79 ? -4.687 3.273 11.078 1.00 96.56 79 MET A N 1
ATOM 612 C CA . MET A 1 79 ? -5.096 2.486 12.242 1.00 96.56 79 MET A CA 1
ATOM 613 C C . MET A 1 79 ? -5.794 3.348 13.298 1.00 96.56 79 MET A C 1
ATOM 615 O O . MET A 1 79 ? -6.751 2.886 13.918 1.00 96.56 79 MET A O 1
ATOM 619 N N . VAL A 1 80 ? -5.361 4.597 13.477 1.00 97.50 80 VAL A N 1
ATOM 620 C CA . VAL A 1 80 ? -6.054 5.585 14.311 1.00 97.50 80 VAL A CA 1
ATOM 621 C C . VAL A 1 80 ? -7.428 5.915 13.734 1.00 97.50 80 VAL A C 1
ATOM 623 O O . VAL A 1 80 ? -8.420 5.856 14.455 1.00 97.50 80 VAL A O 1
ATOM 626 N N . ALA A 1 81 ? -7.514 6.199 12.432 1.00 96.06 81 ALA A N 1
ATOM 627 C CA . ALA A 1 81 ? -8.787 6.496 11.772 1.00 96.06 81 ALA A CA 1
ATOM 628 C C . ALA A 1 81 ? -9.792 5.333 11.876 1.00 96.06 81 ALA A C 1
ATOM 630 O O . ALA A 1 81 ? -11.000 5.551 11.910 1.00 96.06 81 ALA A O 1
ATOM 631 N N . LYS A 1 82 ? -9.293 4.095 11.967 1.00 96.06 82 LYS A N 1
ATOM 632 C CA . LYS A 1 82 ? -10.093 2.879 12.173 1.00 96.06 82 LYS A CA 1
ATOM 633 C C . LYS A 1 82 ? -10.396 2.562 13.643 1.00 96.06 82 LYS A C 1
ATOM 635 O O . LYS A 1 82 ? -11.044 1.553 13.906 1.00 96.06 82 LYS A O 1
ATOM 640 N N . GLY A 1 83 ? -9.914 3.363 14.595 1.00 96.38 83 GLY A N 1
ATOM 641 C CA . GLY A 1 83 ? -10.087 3.118 16.031 1.00 96.38 83 GLY A CA 1
ATOM 642 C C . GLY A 1 83 ? -9.301 1.915 16.567 1.00 96.38 83 GLY A C 1
ATOM 643 O O . GLY A 1 83 ? -9.621 1.400 17.633 1.00 96.38 83 GLY A O 1
ATOM 644 N N . ILE A 1 84 ? -8.287 1.442 15.834 1.00 96.56 84 ILE A N 1
ATOM 645 C CA . ILE A 1 84 ? -7.409 0.337 16.258 1.00 96.56 84 ILE A CA 1
ATOM 646 C C . ILE A 1 84 ? -6.324 0.856 17.207 1.00 96.56 84 ILE A C 1
ATOM 648 O O . ILE A 1 84 ? -5.955 0.180 18.167 1.00 96.56 84 ILE A O 1
ATOM 652 N N . LEU A 1 85 ? -5.794 2.049 16.928 1.00 94.88 85 LEU A N 1
ATOM 653 C CA . LEU A 1 85 ? -4.830 2.739 17.783 1.00 94.88 85 LEU A CA 1
ATOM 654 C C . LEU A 1 85 ? -5.456 4.016 18.344 1.00 94.88 85 LEU A C 1
ATOM 656 O O . LEU A 1 85 ? -6.209 4.701 17.659 1.00 94.88 85 LEU A O 1
ATOM 660 N N . ASN A 1 86 ? -5.082 4.366 19.571 1.00 92.12 86 ASN A N 1
ATOM 661 C CA . ASN A 1 86 ? -5.421 5.658 20.160 1.00 92.12 86 ASN A CA 1
ATOM 662 C C . ASN A 1 86 ? -4.363 6.695 19.764 1.00 92.12 86 ASN A C 1
ATOM 664 O O . ASN A 1 86 ? -3.168 6.381 19.780 1.00 92.12 86 ASN A O 1
ATOM 668 N N . GLN A 1 87 ? -4.781 7.929 19.466 1.00 78.38 87 GLN A N 1
ATOM 669 C CA . GLN A 1 87 ? -3.837 9.050 19.460 1.00 78.38 87 GLN A CA 1
ATOM 670 C C . GLN A 1 87 ? -3.382 9.285 20.903 1.00 78.38 87 GLN A C 1
ATOM 672 O O . GLN A 1 87 ? -4.218 9.387 21.802 1.00 78.38 87 GLN A O 1
ATOM 677 N N . LYS A 1 88 ? -2.068 9.281 21.122 1.00 67.25 88 LYS A N 1
ATOM 678 C CA . LYS A 1 88 ? -1.459 9.692 22.388 1.00 67.25 88 LYS A CA 1
ATOM 679 C C . LYS A 1 88 ? -1.094 11.162 22.326 1.00 67.25 88 LYS A C 1
ATOM 681 O O . LYS A 1 88 ? -0.666 11.588 21.231 1.00 67.25 88 LYS A O 1
#

Foldseek 3Di:
DPPPPPPCPPPPPVCPPCVVQQPDFVDDFDPVCSCVVSVCVVVLHQEDEDQPCPGCVVQAQHDGDNYRYHYPVRVVVVCCVVVNDPDD

Organism: Stanieria cyanosphaera (strain ATCC 29371 / PCC 7437) (NCBI:txid111780)

pLDDT: mean 79.41, std 20.87, range [38.81, 97.88]